Protein AF-D6GSS6-F1 (afdb_monomer_lite)

Organism: Filifactor alocis (strain ATCC 35896 / CCUG 47790 / D40 B5) (NCBI:txid546269)

Foldseek 3Di:
DVLVVLLVVLVVLLVVLVVLLVVLVVLLVVLVVVLVVCVVVVHDNDDPVVVVVNVVSVVSNVVSVVSNVVSVVVNVVD

pLDDT: mean 84.11, std 8.86, range [59.91, 94.06]

Secondary structure (DSSP, 8-state):
-HHHHHHHHHHHHHHHHHHHHHHHHHHHHHHHHHHHHHHHTT-----HHHHHHHHHHHHHHHHHHHHHHHHHHHHHT-

Sequence (78 aa):
MRKIMTKAICIKNITTFSFMTLTSFLVLGVFVVKLIEDIQKGKELFIPGVAVLFAGAIVVMVFSIIQIVKHIRMLTKL

Structure (mmCIF, N/CA/C/O backbone):
data_AF-D6GSS6-F1
#
_entry.id   AF-D6GSS6-F1
#
loop_
_atom_site.group_PDB
_atom_site.id
_atom_site.type_symbol
_atom_site.label_atom_id
_atom_site.label_alt_id
_atom_site.label_comp_id
_atom_site.label_asym_id
_atom_site.label_entity_id
_atom_site.label_seq_id
_atom_site.pdbx_PDB_ins_code
_atom_site.Cartn_x
_atom_site.Cartn_y
_atom_site.Cartn_z
_atom_site.occupancy
_atom_site.B_iso_or_equiv
_atom_site.auth_seq_id
_atom_site.auth_comp_id
_atom_site.auth_asym_id
_atom_site.auth_atom_id
_atom_site.pdbx_PDB_model_num
ATOM 1 N N . MET A 1 1 ? 11.764 6.389 -30.165 1.00 59.97 1 MET A N 1
ATOM 2 C CA . MET A 1 1 ? 10.534 6.935 -29.536 1.00 59.97 1 MET A CA 1
ATOM 3 C C . MET A 1 1 ? 9.816 5.951 -28.610 1.00 59.97 1 MET A C 1
ATOM 5 O O . MET A 1 1 ? 9.622 6.297 -27.453 1.00 59.97 1 MET A O 1
ATOM 9 N N . ARG A 1 2 ? 9.478 4.722 -29.042 1.00 65.00 2 ARG A N 1
ATOM 10 C CA . ARG A 1 2 ? 8.692 3.761 -28.231 1.00 65.00 2 ARG A CA 1
ATOM 11 C C . ARG A 1 2 ? 9.300 3.444 -26.847 1.00 65.00 2 ARG A C 1
ATOM 13 O O . ARG A 1 2 ? 8.587 3.514 -25.857 1.00 65.00 2 ARG A O 1
ATOM 20 N N . LYS A 1 3 ? 10.621 3.216 -26.749 1.00 70.19 3 LYS A N 1
ATOM 21 C CA . LYS A 1 3 ? 11.308 2.960 -25.460 1.00 70.19 3 LYS A CA 1
ATOM 22 C C . LYS A 1 3 ? 11.215 4.123 -24.457 1.00 70.19 3 LYS A C 1
ATOM 24 O O . LYS A 1 3 ? 11.031 3.882 -23.272 1.00 70.19 3 LYS A O 1
ATOM 29 N N . ILE A 1 4 ? 11.319 5.372 -24.921 1.00 74.44 4 ILE A N 1
ATOM 30 C CA . ILE A 1 4 ? 11.259 6.570 -24.060 1.00 74.44 4 ILE A CA 1
ATOM 31 C C . ILE A 1 4 ? 9.848 6.726 -23.482 1.00 74.44 4 ILE A C 1
ATOM 33 O O . ILE A 1 4 ? 9.687 6.931 -22.281 1.00 74.44 4 ILE A O 1
ATOM 37 N N . MET A 1 5 ? 8.826 6.528 -24.320 1.00 76.69 5 MET A N 1
ATOM 38 C CA . MET A 1 5 ? 7.424 6.553 -23.902 1.00 76.69 5 MET A CA 1
ATOM 39 C C . MET A 1 5 ? 7.120 5.465 -22.859 1.00 76.69 5 MET A C 1
ATOM 41 O O . MET A 1 5 ? 6.478 5.743 -21.849 1.00 76.69 5 MET A O 1
ATOM 45 N N . THR A 1 6 ? 7.637 4.243 -23.039 1.00 80.38 6 THR A N 1
ATOM 46 C CA . THR A 1 6 ? 7.455 3.158 -22.059 1.00 80.38 6 THR A CA 1
ATOM 47 C C . THR A 1 6 ? 8.150 3.449 -20.725 1.00 80.38 6 THR A C 1
ATOM 49 O O . THR A 1 6 ? 7.571 3.172 -19.672 1.00 80.38 6 THR A O 1
ATOM 52 N N . LYS A 1 7 ? 9.349 4.055 -20.739 1.00 82.81 7 LYS A N 1
ATOM 53 C CA . LYS A 1 7 ? 10.041 4.479 -19.507 1.00 82.81 7 LYS A CA 1
ATOM 54 C C . LYS A 1 7 ? 9.249 5.556 -18.761 1.00 82.81 7 LYS A C 1
ATOM 56 O O . LYS A 1 7 ? 9.052 5.421 -17.557 1.00 82.81 7 LYS A O 1
ATOM 61 N N . ALA A 1 8 ? 8.718 6.555 -19.468 1.00 85.06 8 ALA A N 1
ATOM 62 C CA . ALA A 1 8 ? 7.888 7.603 -18.869 1.00 85.06 8 ALA A CA 1
ATOM 63 C C . ALA A 1 8 ? 6.612 7.041 -18.211 1.00 85.06 8 ALA A C 1
ATOM 65 O O . ALA A 1 8 ? 6.280 7.420 -17.088 1.00 85.06 8 ALA A O 1
ATOM 66 N N . ILE A 1 9 ? 5.931 6.087 -18.860 1.00 86.31 9 ILE A N 1
ATOM 67 C CA . ILE A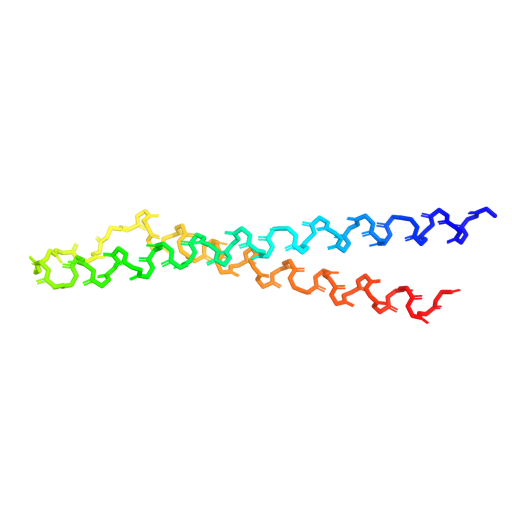 1 9 ? 4.750 5.416 -18.289 1.00 86.31 9 ILE A CA 1
ATOM 68 C C . ILE A 1 9 ? 5.122 4.623 -17.028 1.00 86.31 9 ILE A C 1
ATOM 70 O O . ILE A 1 9 ? 4.403 4.696 -16.032 1.00 86.31 9 ILE A O 1
ATOM 74 N N . CYS A 1 10 ? 6.248 3.900 -17.040 1.00 86.31 10 CYS A N 1
ATOM 75 C CA . CYS A 1 10 ? 6.693 3.146 -15.867 1.00 86.31 10 CYS A CA 1
ATOM 76 C C . CYS A 1 10 ? 7.022 4.057 -14.684 1.00 86.31 10 CYS A C 1
ATOM 78 O O . CYS A 1 10 ? 6.579 3.772 -13.576 1.00 86.31 10 CYS A O 1
ATOM 80 N N . ILE A 1 11 ? 7.738 5.161 -14.918 1.00 89.12 11 ILE A N 1
ATOM 81 C CA . ILE A 1 11 ? 8.063 6.137 -13.869 1.00 89.12 11 ILE A CA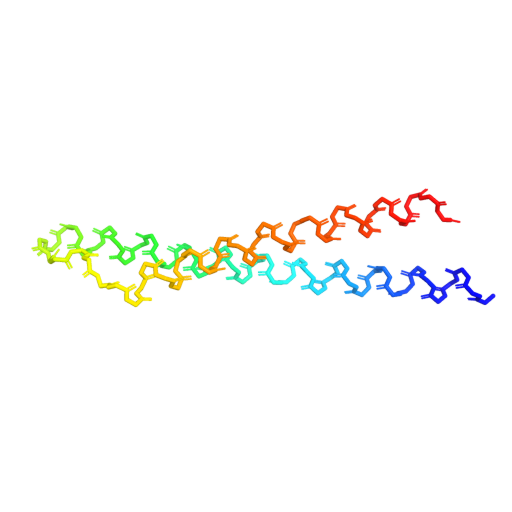 1
ATOM 82 C C . ILE A 1 11 ? 6.781 6.751 -13.304 1.00 89.12 11 ILE A C 1
ATOM 84 O O . ILE A 1 11 ? 6.613 6.770 -12.088 1.00 89.12 11 ILE A O 1
ATOM 88 N N . LYS A 1 12 ? 5.842 7.174 -14.164 1.00 91.94 12 LYS A N 1
ATOM 89 C CA . LYS A 1 12 ? 4.544 7.707 -13.721 1.00 91.94 12 LYS A CA 1
ATOM 90 C C . LYS A 1 12 ? 3.826 6.720 -12.801 1.00 91.94 12 LYS A C 1
ATOM 92 O O . LYS A 1 12 ? 3.402 7.099 -11.716 1.00 91.94 12 LYS A O 1
ATOM 97 N N . ASN A 1 13 ? 3.728 5.458 -13.218 1.00 89.88 13 ASN A N 1
ATOM 98 C CA . ASN A 1 13 ? 3.040 4.430 -12.443 1.00 89.88 13 ASN A CA 1
ATOM 99 C C . ASN A 1 13 ? 3.751 4.147 -11.115 1.00 89.88 13 ASN A C 1
ATOM 101 O O . ASN A 1 13 ? 3.075 4.049 -10.097 1.00 89.88 13 ASN A O 1
ATOM 105 N N . ILE A 1 14 ? 5.088 4.077 -11.091 1.00 91.19 14 ILE A N 1
ATOM 106 C CA . ILE A 1 14 ? 5.848 3.942 -9.837 1.00 91.19 14 ILE A CA 1
ATOM 107 C C . ILE A 1 14 ? 5.501 5.086 -8.891 1.00 91.19 14 ILE A C 1
ATOM 109 O O . ILE A 1 14 ? 5.129 4.827 -7.753 1.00 91.19 14 ILE A O 1
ATOM 113 N N . THR A 1 15 ? 5.555 6.333 -9.361 1.00 91.38 15 THR A N 1
ATOM 114 C CA . THR A 1 15 ? 5.225 7.499 -8.537 1.00 91.38 15 THR A CA 1
ATOM 115 C C . THR A 1 15 ? 3.798 7.411 -8.000 1.00 91.38 15 THR A C 1
ATOM 117 O O . THR A 1 15 ? 3.591 7.553 -6.797 1.00 91.38 15 THR A O 1
ATOM 120 N N . THR A 1 16 ? 2.815 7.111 -8.854 1.00 93.25 16 THR A N 1
ATOM 121 C CA . THR A 1 16 ? 1.411 6.975 -8.443 1.00 93.25 16 THR A CA 1
ATOM 122 C C . THR A 1 16 ? 1.224 5.891 -7.382 1.00 93.25 16 THR A C 1
ATOM 124 O O . THR A 1 16 ? 0.615 6.153 -6.346 1.00 93.25 16 THR A O 1
ATOM 127 N N . PHE A 1 17 ? 1.772 4.692 -7.590 1.00 92.00 17 PHE A N 1
ATOM 128 C CA . PHE A 1 17 ? 1.624 3.605 -6.622 1.00 92.00 17 PHE A CA 1
ATOM 129 C C . PHE A 1 17 ? 2.415 3.857 -5.331 1.00 92.00 17 PHE A C 1
ATOM 131 O O . PHE A 1 17 ? 1.963 3.456 -4.257 1.00 92.00 17 PHE A O 1
ATOM 138 N N . SER A 1 18 ? 3.542 4.572 -5.389 1.00 90.69 18 SER A N 1
ATOM 139 C CA . SER A 1 18 ? 4.267 5.023 -4.193 1.00 90.69 18 SER A CA 1
ATOM 140 C C . SER A 1 18 ? 3.415 5.971 -3.349 1.00 90.69 18 SER A C 1
ATOM 142 O O . SER A 1 18 ? 3.324 5.785 -2.136 1.00 90.69 18 SER A O 1
ATOM 144 N N . PHE A 1 19 ? 2.719 6.926 -3.978 1.00 93.06 19 PHE A N 1
ATOM 145 C CA . PHE A 1 19 ? 1.761 7.786 -3.276 1.00 93.06 19 PHE A CA 1
ATOM 146 C C . PHE A 1 19 ? 0.616 6.978 -2.654 1.00 93.06 19 PHE A C 1
ATOM 148 O O . PHE A 1 19 ? 0.334 7.152 -1.472 1.00 93.06 19 PHE A O 1
ATOM 155 N N . MET A 1 20 ? 0.009 6.041 -3.394 1.00 91.12 20 MET A N 1
ATOM 156 C CA . MET A 1 20 ? -1.056 5.183 -2.848 1.00 91.12 20 MET A CA 1
ATOM 157 C C . MET A 1 20 ? -0.577 4.347 -1.652 1.00 91.12 20 MET A C 1
ATOM 159 O O . MET A 1 20 ? -1.314 4.180 -0.678 1.00 91.12 20 MET A O 1
ATOM 163 N N . THR A 1 21 ? 0.666 3.862 -1.694 1.00 91.19 21 THR A N 1
ATOM 164 C CA . THR A 1 21 ? 1.282 3.113 -0.589 1.00 91.19 21 THR A CA 1
ATOM 165 C C . THR A 1 21 ? 1.455 3.999 0.645 1.00 91.19 21 THR A C 1
ATOM 167 O O . THR A 1 21 ? 1.051 3.602 1.736 1.00 91.19 21 THR A O 1
ATOM 170 N N . LEU A 1 22 ? 1.980 5.219 0.478 1.00 92.31 22 LEU A N 1
ATOM 171 C CA . LEU A 1 22 ? 2.143 6.189 1.568 1.00 92.31 22 LEU A CA 1
ATOM 172 C C . LEU A 1 22 ? 0.801 6.566 2.204 1.00 92.31 22 LEU A C 1
ATOM 174 O O . LEU A 1 22 ? 0.671 6.539 3.426 1.00 92.31 22 LEU A O 1
ATOM 178 N N . THR A 1 23 ? -0.216 6.866 1.393 1.00 90.50 23 THR A N 1
ATOM 179 C CA . THR A 1 23 ? -1.559 7.178 1.900 1.00 90.50 23 THR A CA 1
ATOM 180 C C . THR A 1 23 ? -2.158 5.995 2.656 1.00 90.50 23 THR A C 1
ATOM 182 O O . THR A 1 23 ? -2.718 6.185 3.733 1.00 90.50 23 THR A O 1
ATOM 185 N N . SER A 1 24 ? -1.996 4.770 2.145 1.00 89.69 24 SER A N 1
ATOM 186 C CA . SER A 1 24 ? -2.464 3.562 2.838 1.00 89.69 24 SER A CA 1
ATOM 187 C C . SER A 1 24 ? -1.773 3.396 4.193 1.00 89.69 24 SER A C 1
ATOM 189 O O . SER A 1 24 ? -2.435 3.102 5.184 1.00 89.69 24 SER A O 1
ATOM 191 N N . PHE A 1 25 ? -0.467 3.666 4.266 1.00 90.12 25 PHE A N 1
ATOM 192 C CA . PHE A 1 25 ? 0.292 3.613 5.515 1.00 90.12 25 PHE A CA 1
ATOM 193 C C . PHE A 1 25 ? -0.216 4.631 6.545 1.00 90.12 25 PHE A C 1
ATOM 195 O O . PHE A 1 25 ? -0.396 4.290 7.713 1.00 90.12 25 PHE A O 1
ATOM 202 N N . LEU A 1 26 ? -0.514 5.862 6.112 1.00 89.94 26 LEU A N 1
ATOM 203 C CA . LEU A 1 26 ? -1.097 6.894 6.976 1.00 89.94 26 LEU A CA 1
ATOM 204 C C . LEU A 1 26 ? -2.475 6.483 7.509 1.00 89.94 26 LEU A C 1
ATOM 206 O O . LEU A 1 26 ? -2.731 6.613 8.704 1.00 89.94 26 LEU A O 1
ATOM 210 N N . VAL A 1 27 ? -3.348 5.954 6.647 1.00 87.50 27 VAL A N 1
ATOM 211 C CA . VAL A 1 27 ? -4.692 5.496 7.042 1.00 87.50 27 VAL A CA 1
ATOM 212 C C . VAL A 1 27 ? -4.607 4.350 8.051 1.00 87.50 27 VAL A C 1
ATOM 214 O O . VAL A 1 27 ? -5.295 4.385 9.071 1.00 87.50 27 VAL A O 1
ATOM 217 N N . LEU A 1 28 ? -3.736 3.367 7.804 1.00 89.06 28 LEU A N 1
ATOM 218 C CA . LEU A 1 28 ? -3.501 2.258 8.731 1.00 89.06 28 LEU A CA 1
ATOM 219 C C . LEU A 1 28 ? -2.934 2.757 10.066 1.00 89.06 28 LEU A C 1
ATOM 221 O O . LEU A 1 28 ? -3.384 2.312 11.117 1.00 89.06 28 LEU A O 1
ATOM 225 N N . GLY A 1 29 ? -2.006 3.718 10.040 1.00 86.44 29 GLY A N 1
ATOM 226 C CA . GLY A 1 29 ? -1.449 4.333 11.245 1.00 86.44 29 GLY A CA 1
ATOM 227 C C . GLY A 1 29 ? -2.513 5.032 12.093 1.00 86.44 29 GLY A C 1
ATOM 228 O O . GLY A 1 29 ? -2.627 4.757 13.286 1.00 86.44 29 GLY A O 1
ATOM 229 N N . VAL A 1 30 ? -3.350 5.873 11.475 1.00 86.19 30 VAL A N 1
ATOM 230 C CA . VAL A 1 30 ? -4.476 6.534 12.162 1.00 86.19 30 VAL A CA 1
ATOM 231 C C . VAL A 1 30 ? -5.455 5.508 12.729 1.00 86.19 30 VAL A C 1
ATOM 233 O O . VAL A 1 30 ? -5.948 5.681 13.844 1.00 86.19 30 VAL A O 1
ATOM 236 N N . PHE A 1 31 ? -5.728 4.433 11.988 1.00 84.88 31 PHE A N 1
ATOM 237 C CA . PHE A 1 31 ? -6.595 3.365 12.468 1.00 84.88 31 PHE A CA 1
ATOM 238 C C . PHE A 1 31 ? -6.020 2.674 13.710 1.00 84.88 31 PHE A C 1
ATOM 240 O O . PHE A 1 31 ? -6.739 2.518 14.691 1.00 84.88 31 PHE A O 1
ATOM 247 N N . VAL A 1 32 ? -4.732 2.319 13.707 1.00 84.94 32 VAL A N 1
ATOM 248 C CA . VAL A 1 32 ? -4.070 1.694 14.864 1.00 84.94 32 VAL A CA 1
ATOM 249 C C . VAL A 1 32 ? -4.107 2.610 16.089 1.00 84.94 32 VAL A C 1
ATOM 251 O O . VAL A 1 32 ? -4.411 2.140 17.182 1.00 84.94 32 VAL A O 1
ATOM 254 N N . VAL A 1 33 ? -3.862 3.913 15.920 1.00 86.94 33 VAL A N 1
ATOM 255 C CA . VAL A 1 33 ? -3.946 4.883 17.028 1.00 86.94 33 VAL A CA 1
ATOM 256 C C . VAL A 1 33 ? -5.356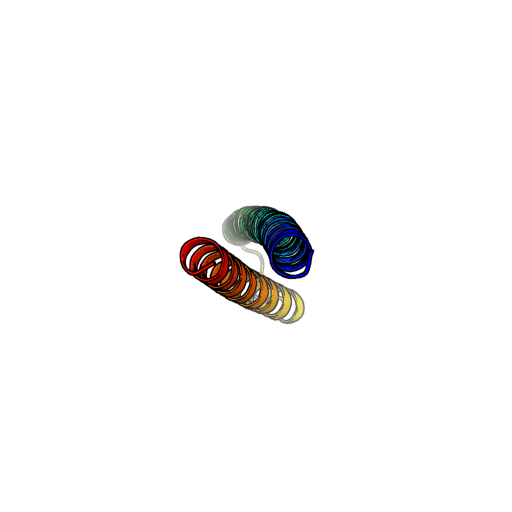 4.918 17.619 1.00 86.94 33 VAL A C 1
ATOM 258 O O . VAL A 1 33 ? -5.512 4.795 18.832 1.00 86.94 33 VAL A O 1
ATOM 261 N N . LYS A 1 34 ? -6.390 5.009 16.772 1.00 83.00 34 LYS A N 1
ATOM 262 C CA . LYS A 1 34 ? -7.787 4.980 17.233 1.00 83.00 34 LYS A CA 1
ATOM 263 C C . LYS A 1 34 ? -8.151 3.663 17.913 1.00 83.00 34 LYS A C 1
ATOM 265 O O . LYS A 1 34 ? -8.816 3.684 18.940 1.00 83.00 34 LYS A O 1
ATOM 270 N N . LEU A 1 35 ? -7.671 2.539 17.383 1.00 81.31 35 LEU A N 1
ATOM 271 C CA . LEU A 1 35 ? -7.878 1.224 17.981 1.00 81.31 35 LEU A CA 1
ATOM 272 C C . LEU A 1 35 ? -7.312 1.176 19.405 1.00 81.31 35 LEU A C 1
ATOM 274 O O . LEU A 1 35 ? -7.995 0.730 20.319 1.00 81.31 35 LEU A O 1
ATOM 278 N N . ILE A 1 36 ? -6.088 1.671 19.607 1.00 84.25 36 ILE A N 1
ATOM 279 C CA . ILE A 1 36 ? -5.454 1.725 20.930 1.00 84.25 36 ILE A CA 1
ATOM 280 C C . ILE A 1 36 ? -6.265 2.608 21.886 1.00 84.25 36 ILE A C 1
ATOM 282 O O . ILE A 1 36 ? -6.510 2.203 23.022 1.00 84.25 36 ILE A O 1
ATOM 286 N N . GLU A 1 37 ? -6.713 3.783 21.436 1.00 84.88 37 GLU A N 1
ATOM 287 C CA . GLU A 1 37 ? -7.554 4.666 22.252 1.00 84.88 37 GLU A CA 1
ATOM 288 C C . GLU A 1 37 ? -8.882 4.015 22.657 1.00 84.88 37 GLU A C 1
ATOM 290 O O . GLU A 1 37 ? -9.315 4.164 23.802 1.00 84.88 37 GLU A O 1
ATOM 295 N N . ASP A 1 38 ? -9.539 3.309 21.737 1.00 81.06 38 ASP A N 1
ATOM 296 C CA . ASP A 1 38 ? -10.826 2.664 22.000 1.00 81.06 38 ASP A CA 1
ATOM 297 C C . ASP A 1 38 ? -10.673 1.459 22.946 1.00 81.06 38 ASP A C 1
ATOM 299 O O . ASP A 1 38 ? -11.493 1.308 23.857 1.00 81.06 38 ASP A O 1
ATOM 303 N N . ILE A 1 39 ? -9.581 0.682 22.825 1.00 81.06 39 ILE A N 1
ATOM 304 C CA . ILE A 1 39 ? -9.211 -0.368 23.797 1.00 81.06 39 ILE A CA 1
ATOM 305 C C . ILE A 1 39 ? -9.021 0.248 25.189 1.00 81.06 39 ILE A C 1
ATOM 307 O O . ILE A 1 39 ? -9.577 -0.251 26.166 1.00 81.06 39 ILE A O 1
ATOM 311 N N . GLN A 1 40 ? -8.255 1.339 25.293 1.00 83.62 40 GLN A N 1
ATOM 312 C CA . GLN A 1 40 ? -7.976 2.000 26.575 1.00 83.62 40 GLN A CA 1
ATOM 313 C C . GLN A 1 40 ? -9.236 2.566 27.240 1.00 83.62 40 GLN A C 1
ATOM 315 O O . GLN A 1 40 ? -9.338 2.571 28.465 1.00 83.62 40 GLN A O 1
ATOM 320 N N . LYS A 1 41 ? -10.203 3.032 26.444 1.00 84.06 41 LYS A N 1
ATOM 321 C CA . LYS A 1 41 ? -11.482 3.580 26.922 1.00 84.06 41 LYS A CA 1
ATOM 322 C C . LYS A 1 41 ? -12.523 2.493 27.232 1.00 84.06 41 LYS A C 1
ATOM 324 O O . LYS A 1 41 ? -13.634 2.841 27.625 1.00 84.06 41 LYS A O 1
ATOM 329 N N . GLY A 1 42 ? -12.193 1.209 27.051 1.00 73.44 42 GLY A N 1
ATOM 330 C CA . GLY A 1 42 ? -13.107 0.087 27.292 1.00 73.44 42 GLY A CA 1
ATOM 331 C C . GLY A 1 42 ? -14.319 0.073 26.356 1.00 73.44 42 GLY A C 1
ATOM 332 O O . GLY A 1 42 ? -15.367 -0.456 26.722 1.00 73.44 42 GLY A O 1
ATOM 333 N N . LYS A 1 43 ? -14.207 0.693 25.175 1.00 71.12 43 LYS A N 1
ATOM 334 C CA . LYS A 1 43 ? -15.285 0.726 24.181 1.00 71.12 43 LYS A CA 1
ATOM 335 C C . LYS A 1 43 ? -15.284 -0.556 23.353 1.00 71.12 43 LYS A C 1
ATOM 337 O O . LYS A 1 43 ? -14.235 -1.144 23.101 1.00 71.12 43 LYS A O 1
ATOM 342 N N . GLU A 1 44 ? -16.465 -0.975 22.902 1.00 66.44 44 GLU A N 1
ATOM 343 C CA . GLU A 1 44 ? -16.588 -2.101 21.976 1.00 66.44 44 GLU A CA 1
ATOM 344 C C . GLU A 1 44 ? -15.803 -1.820 20.690 1.00 66.44 44 GLU A C 1
ATOM 346 O O . GLU A 1 44 ? -16.049 -0.852 19.971 1.00 66.44 44 GLU A O 1
ATOM 351 N N . LEU A 1 45 ? -14.831 -2.688 20.418 1.00 62.53 45 LEU A N 1
ATOM 352 C CA . LEU A 1 45 ? -13.816 -2.494 19.386 1.00 62.53 45 LEU A CA 1
ATOM 353 C C . LEU A 1 45 ? -14.299 -2.834 17.968 1.00 62.53 45 LEU A C 1
ATOM 355 O O . LEU A 1 45 ? -13.597 -2.609 16.982 1.00 62.53 45 LEU A O 1
ATOM 359 N N . PHE A 1 46 ? -15.485 -3.429 17.857 1.00 59.91 46 PHE A N 1
ATOM 360 C CA . PHE A 1 46 ? -15.920 -4.115 16.651 1.00 59.91 46 PHE A CA 1
ATOM 361 C C . PHE A 1 46 ? -16.971 -3.302 15.898 1.00 59.91 46 PHE A C 1
ATOM 363 O O . PHE A 1 46 ? -18.168 -3.554 15.992 1.00 59.91 46 PHE A O 1
ATOM 370 N N . ILE A 1 47 ? -16.512 -2.331 15.106 1.00 69.38 47 ILE A N 1
ATOM 371 C CA . ILE A 1 47 ? -17.358 -1.656 14.116 1.00 69.38 47 ILE A CA 1
ATOM 372 C C . ILE A 1 47 ? -17.121 -2.350 12.764 1.00 69.38 47 ILE A C 1
ATOM 374 O O . ILE A 1 47 ? -16.064 -2.139 12.159 1.00 69.38 47 ILE A O 1
ATOM 378 N N . PRO A 1 48 ? -18.070 -3.161 12.249 1.00 68.19 48 PRO A N 1
ATOM 379 C CA . PRO A 1 48 ? -17.867 -3.982 11.048 1.00 68.19 48 PRO A CA 1
ATOM 380 C C . PRO A 1 48 ? -17.410 -3.174 9.828 1.00 68.19 48 PRO A C 1
ATOM 382 O O . PRO A 1 48 ? -16.536 -3.608 9.080 1.00 68.19 48 PRO A O 1
ATOM 385 N N . GLY A 1 49 ? -17.934 -1.955 9.661 1.00 71.44 49 GLY A N 1
ATOM 386 C CA . GLY A 1 49 ? -17.528 -1.057 8.578 1.00 71.44 49 GLY A CA 1
ATOM 387 C C . GLY A 1 49 ? -16.056 -0.642 8.647 1.00 71.44 49 GLY A C 1
ATOM 388 O O . GLY A 1 49 ? -15.410 -0.490 7.614 1.00 71.44 49 GLY A O 1
ATOM 389 N N . VAL A 1 50 ? -15.487 -0.518 9.847 1.00 74.88 50 VAL A N 1
ATOM 390 C CA . VAL A 1 50 ? -14.093 -0.094 10.016 1.00 74.88 50 VAL A CA 1
ATOM 391 C C . VAL A 1 50 ? -13.129 -1.257 9.772 1.00 74.88 50 VAL A C 1
ATOM 393 O O . VAL A 1 50 ? -12.103 -1.067 9.123 1.00 74.88 50 VAL A O 1
ATOM 396 N N . ALA A 1 51 ? -13.489 -2.475 10.185 1.00 78.38 51 ALA A N 1
ATOM 397 C CA . ALA A 1 51 ? -12.716 -3.677 9.865 1.00 78.38 51 ALA A CA 1
ATOM 398 C C . ALA A 1 51 ? -12.615 -3.909 8.344 1.00 78.38 51 ALA A C 1
ATOM 400 O O . ALA A 1 51 ? -11.544 -4.243 7.833 1.00 78.38 51 ALA A O 1
ATOM 401 N N . VAL A 1 52 ? -13.703 -3.663 7.606 1.00 82.94 52 VAL A N 1
ATOM 402 C CA . VAL A 1 52 ? -13.714 -3.744 6.135 1.00 82.94 52 VAL A CA 1
ATOM 403 C C . VAL A 1 52 ? -12.814 -2.677 5.509 1.00 82.94 52 VAL A C 1
ATOM 405 O O . VAL A 1 52 ? -12.035 -2.990 4.609 1.00 82.94 52 VAL A O 1
ATOM 408 N N . LEU A 1 53 ? -12.863 -1.433 5.999 1.00 82.31 53 LEU A N 1
ATOM 409 C CA . LEU A 1 53 ? -11.981 -0.360 5.521 1.00 82.31 53 LEU A CA 1
ATOM 410 C C . LEU A 1 53 ? -10.503 -0.659 5.804 1.00 82.31 53 LEU A C 1
ATOM 412 O O . LEU A 1 53 ? -9.654 -0.415 4.947 1.00 82.31 53 LEU A O 1
ATOM 416 N N . PHE A 1 54 ? -10.199 -1.235 6.968 1.00 84.81 54 PHE A N 1
ATOM 417 C CA . PHE A 1 54 ? -8.851 -1.664 7.331 1.00 84.81 54 PHE A CA 1
ATOM 418 C C . PHE A 1 54 ? -8.337 -2.765 6.397 1.00 84.81 54 PHE A C 1
ATOM 420 O O . PHE A 1 54 ? -7.254 -2.637 5.823 1.00 84.81 54 PHE A O 1
ATOM 427 N N . ALA A 1 55 ? -9.140 -3.808 6.169 1.00 87.94 55 ALA A N 1
ATOM 428 C CA . ALA A 1 55 ? -8.807 -4.867 5.221 1.00 87.94 55 ALA A CA 1
ATOM 429 C C . ALA A 1 55 ? -8.610 -4.311 3.798 1.00 87.94 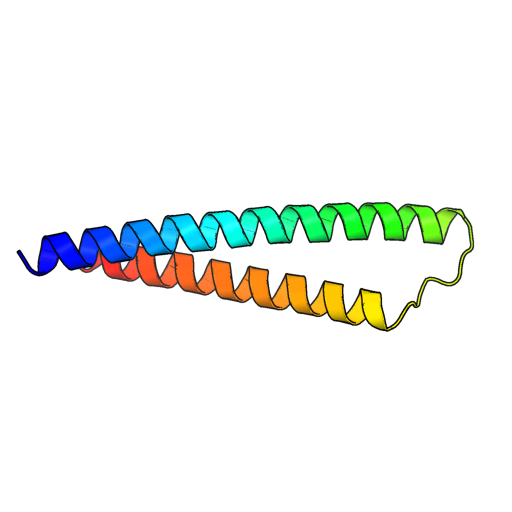55 ALA A C 1
ATOM 431 O O . ALA A 1 55 ? -7.636 -4.654 3.127 1.00 87.94 55 ALA A O 1
ATOM 432 N N . GLY A 1 56 ? -9.478 -3.394 3.361 1.00 89.00 56 GLY A N 1
ATOM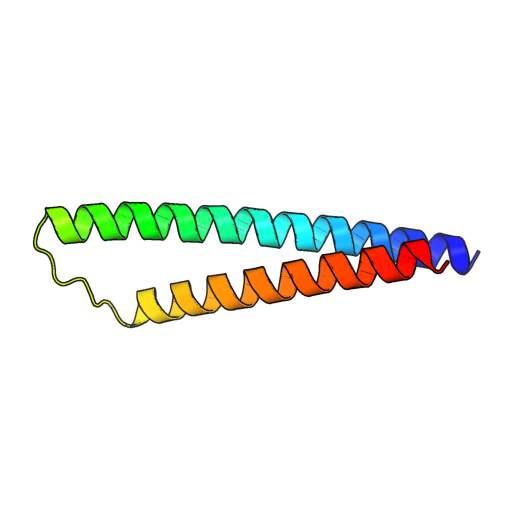 433 C CA . GLY A 1 56 ? -9.356 -2.708 2.076 1.00 89.00 56 GLY A CA 1
ATOM 434 C C . GLY A 1 56 ? -8.048 -1.924 1.945 1.00 89.00 56 GLY A C 1
ATOM 435 O O . GLY A 1 56 ? -7.351 -2.059 0.939 1.00 89.00 56 GLY A O 1
ATOM 436 N N . ALA A 1 57 ? -7.665 -1.165 2.975 1.00 88.75 57 ALA A N 1
ATOM 437 C CA . ALA A 1 57 ? -6.406 -0.421 2.999 1.00 88.75 57 ALA A CA 1
ATOM 438 C C . ALA A 1 57 ? -5.180 -1.349 2.904 1.00 88.75 57 ALA A C 1
ATOM 440 O O . ALA A 1 57 ? -4.242 -1.044 2.165 1.00 88.75 57 ALA A O 1
ATOM 441 N N . ILE A 1 58 ? -5.205 -2.512 3.568 1.00 92.00 58 ILE A N 1
ATOM 442 C CA . ILE A 1 58 ? -4.145 -3.526 3.440 1.00 92.00 58 ILE A CA 1
ATOM 443 C C . ILE A 1 58 ? -4.066 -4.053 2.004 1.00 92.00 58 ILE A C 1
ATOM 445 O O . ILE A 1 58 ? -2.977 -4.107 1.430 1.00 92.00 58 ILE A O 1
ATOM 449 N N . VAL A 1 59 ? -5.202 -4.414 1.399 1.00 93.50 59 VAL A N 1
ATOM 450 C CA . VAL A 1 59 ? -5.239 -4.935 0.023 1.00 93.50 59 VAL A CA 1
ATOM 451 C C . VAL A 1 59 ? -4.694 -3.903 -0.967 1.00 93.50 59 VAL A C 1
ATOM 453 O O . VAL A 1 59 ? -3.859 -4.241 -1.809 1.00 93.50 59 VAL A O 1
ATOM 456 N N . VAL A 1 60 ? -5.104 -2.637 -0.841 1.00 91.75 60 VAL A N 1
ATOM 457 C CA . VAL A 1 60 ? -4.615 -1.535 -1.685 1.00 91.75 60 VAL A CA 1
ATOM 458 C C . VAL A 1 60 ? -3.113 -1.321 -1.500 1.00 91.75 60 VAL A C 1
ATOM 460 O O . VAL A 1 60 ? -2.399 -1.140 -2.490 1.00 91.75 60 VAL A O 1
ATOM 463 N N . MET A 1 61 ? -2.613 -1.391 -0.265 1.00 92.25 61 MET A N 1
ATOM 464 C CA . MET A 1 61 ? -1.188 -1.258 0.030 1.00 92.25 61 MET A CA 1
ATOM 465 C C . MET A 1 61 ? -0.370 -2.375 -0.628 1.00 92.25 61 MET A C 1
ATOM 467 O O . MET A 1 61 ? 0.576 -2.095 -1.366 1.00 92.25 61 MET A O 1
ATOM 471 N N . VAL A 1 62 ? -0.756 -3.637 -0.419 1.00 93.50 62 VAL A N 1
ATOM 472 C CA . VAL A 1 62 ? -0.063 -4.801 -0.995 1.00 93.50 62 VAL A CA 1
ATOM 473 C C . VAL A 1 62 ? -0.092 -4.744 -2.521 1.00 93.50 62 VAL A C 1
ATOM 475 O O . VAL A 1 62 ? 0.945 -4.912 -3.167 1.00 93.50 62 VAL A O 1
ATOM 478 N N . PHE A 1 63 ? -1.250 -4.440 -3.110 1.00 94.00 63 PHE A N 1
ATOM 479 C CA . PHE A 1 63 ? -1.379 -4.276 -4.556 1.00 94.00 63 PHE A CA 1
ATOM 480 C C . PHE A 1 63 ? -0.462 -3.169 -5.091 1.00 94.00 63 PHE A C 1
ATOM 482 O O . PHE A 1 63 ? 0.241 -3.378 -6.082 1.00 94.00 63 PHE A O 1
ATOM 489 N N . SER A 1 64 ? -0.418 -2.018 -4.417 1.00 90.50 64 SER A N 1
ATOM 490 C CA . SER A 1 64 ? 0.429 -0.889 -4.812 1.00 90.50 64 SER A CA 1
ATOM 491 C C . SER A 1 64 ? 1.912 -1.263 -4.785 1.00 90.50 64 SER A C 1
ATOM 493 O O . SER A 1 64 ? 2.617 -1.025 -5.767 1.00 90.50 64 SER A O 1
ATOM 495 N N . ILE A 1 65 ? 2.376 -1.950 -3.736 1.00 92.38 65 ILE A N 1
ATOM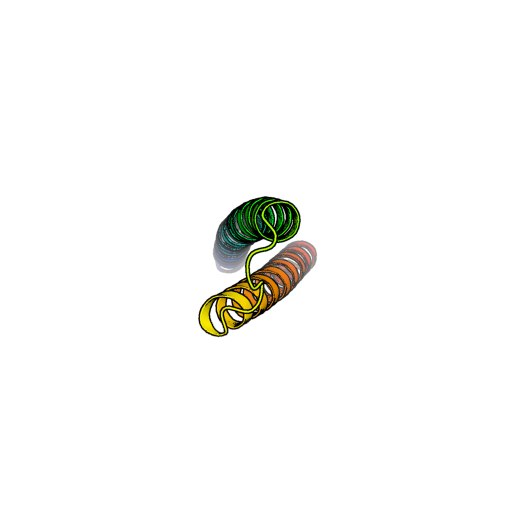 496 C CA . ILE A 1 65 ? 3.762 -2.435 -3.632 1.00 92.38 65 ILE A CA 1
ATOM 497 C C . ILE A 1 65 ? 4.093 -3.411 -4.770 1.00 92.38 65 ILE A C 1
ATOM 499 O O . ILE A 1 65 ? 5.132 -3.269 -5.424 1.00 92.38 65 ILE A O 1
ATOM 503 N N . ILE A 1 66 ? 3.205 -4.366 -5.067 1.00 94.06 66 ILE A N 1
ATOM 504 C CA . ILE A 1 66 ? 3.394 -5.312 -6.179 1.00 94.06 66 ILE A CA 1
ATOM 505 C C . ILE A 1 66 ? 3.546 -4.559 -7.508 1.00 94.06 66 ILE A C 1
ATOM 507 O O . ILE A 1 66 ? 4.427 -4.886 -8.311 1.00 94.06 66 ILE A O 1
ATOM 511 N N . GLN A 1 67 ? 2.724 -3.533 -7.743 1.00 91.12 67 GLN A N 1
ATOM 512 C CA . GLN A 1 67 ? 2.800 -2.730 -8.961 1.00 91.12 67 GLN A CA 1
ATOM 513 C C . GLN A 1 67 ? 4.094 -1.916 -9.043 1.00 91.12 67 GLN A C 1
ATOM 515 O O . GLN A 1 67 ? 4.687 -1.861 -10.124 1.00 91.12 67 GLN A O 1
ATOM 520 N N . ILE A 1 68 ? 4.571 -1.342 -7.934 1.00 91.50 68 ILE A N 1
ATOM 521 C CA . ILE A 1 68 ? 5.871 -0.652 -7.876 1.00 91.50 68 ILE A CA 1
ATOM 522 C C . ILE A 1 68 ? 6.983 -1.615 -8.296 1.00 91.50 68 ILE A C 1
ATOM 524 O O . ILE A 1 68 ? 7.716 -1.336 -9.247 1.00 91.50 68 ILE A O 1
ATOM 528 N N . VAL A 1 69 ? 7.064 -2.788 -7.659 1.00 91.94 69 VAL A N 1
ATOM 529 C CA . VAL A 1 69 ? 8.089 -3.801 -7.963 1.00 91.94 69 VAL A CA 1
ATOM 530 C C . VAL A 1 69 ? 8.007 -4.247 -9.424 1.00 91.94 69 VAL A C 1
ATOM 532 O O . VAL A 1 69 ? 9.035 -4.366 -10.097 1.00 91.94 69 VAL A O 1
ATOM 535 N N . LYS A 1 70 ? 6.795 -4.460 -9.950 1.00 91.44 70 LYS A N 1
ATOM 536 C CA . LYS A 1 70 ? 6.580 -4.821 -11.357 1.00 91.44 70 LYS A CA 1
ATOM 537 C C . LYS A 1 70 ? 7.130 -3.755 -12.305 1.00 91.44 70 LYS A C 1
ATOM 539 O O . LYS A 1 70 ? 7.854 -4.100 -13.238 1.00 91.44 70 LYS A O 1
ATOM 544 N N . HIS A 1 71 ? 6.818 -2.481 -12.079 1.00 88.44 71 HIS A N 1
ATOM 545 C CA . HIS A 1 71 ? 7.261 -1.395 -12.958 1.00 88.44 71 HIS A CA 1
ATOM 546 C C . HIS A 1 71 ? 8.762 -1.109 -12.829 1.00 88.44 71 HIS A C 1
ATOM 548 O O . HIS A 1 71 ? 9.398 -0.826 -13.845 1.00 88.44 71 HIS A O 1
ATOM 554 N N . ILE A 1 72 ? 9.353 -1.276 -11.640 1.00 88.12 72 ILE A N 1
ATOM 555 C CA . ILE A 1 72 ? 10.813 -1.228 -11.455 1.00 88.12 72 ILE A CA 1
ATOM 556 C C . ILE A 1 72 ? 11.480 -2.335 -12.280 1.00 88.12 72 ILE A C 1
ATOM 558 O O . ILE A 1 72 ? 12.371 -2.052 -13.078 1.00 88.12 72 ILE A O 1
ATOM 562 N N . ARG A 1 73 ? 11.003 -3.584 -12.173 1.00 88.75 73 ARG A N 1
ATOM 563 C CA . ARG A 1 73 ? 11.533 -4.707 -12.970 1.00 88.75 73 ARG A CA 1
ATOM 564 C C . ARG A 1 73 ? 11.395 -4.475 -14.473 1.00 88.75 73 ARG A C 1
ATOM 566 O O . ARG A 1 73 ? 12.291 -4.854 -15.223 1.00 88.75 73 ARG A O 1
ATOM 573 N N . MET A 1 74 ? 10.286 -3.882 -14.923 1.00 85.88 74 MET A N 1
ATOM 574 C CA . MET A 1 74 ? 10.111 -3.531 -16.336 1.00 85.88 74 MET A CA 1
ATOM 575 C C . MET A 1 74 ? 11.129 -2.481 -16.784 1.00 85.88 74 MET A C 1
ATOM 577 O O . MET A 1 74 ? 11.693 -2.647 -17.856 1.00 85.88 74 MET A O 1
ATOM 581 N N . LEU A 1 75 ? 11.415 -1.463 -15.964 1.00 85.00 75 LEU A N 1
ATOM 582 C CA . LEU A 1 75 ? 12.446 -0.453 -16.238 1.00 85.00 75 LEU A CA 1
ATOM 583 C C . LEU A 1 75 ? 13.857 -1.047 -16.322 1.00 85.00 75 LEU A C 1
ATOM 585 O O . LEU A 1 75 ? 14.604 -0.676 -17.222 1.00 85.00 75 LEU A O 1
ATOM 589 N N . THR A 1 76 ? 14.213 -1.976 -15.430 1.00 78.81 76 THR A N 1
ATOM 590 C CA . THR A 1 76 ? 15.530 -2.640 -15.442 1.00 78.81 76 THR A CA 1
ATOM 591 C C . THR A 1 76 ? 15.745 -3.501 -16.691 1.00 78.81 76 THR A C 1
ATOM 593 O O . THR A 1 76 ? 16.877 -3.669 -17.131 1.00 78.81 76 THR A O 1
ATOM 596 N N . LYS A 1 77 ? 14.673 -4.042 -17.285 1.00 77.06 77 LYS A N 1
ATOM 597 C CA . LYS A 1 77 ? 14.732 -4.894 -18.487 1.00 77.06 77 LYS A CA 1
ATOM 598 C C . LYS A 1 77 ? 14.732 -4.117 -19.823 1.00 77.06 77 LYS A C 1
ATOM 600 O O . LYS A 1 77 ? 14.717 -4.761 -20.870 1.00 77.06 77 LYS A O 1
ATOM 605 N N . LEU A 1 78 ? 14.695 -2.775 -19.812 1.00 63.09 78 LEU A N 1
ATOM 606 C CA . LEU A 1 78 ? 14.332 -1.912 -20.962 1.00 63.09 78 LEU A CA 1
ATOM 607 C C . LEU A 1 78 ? 15.477 -1.059 -21.542 1.00 63.09 78 LEU A C 1
ATOM 609 O O . LEU A 1 78 ? 15.672 -1.111 -22.788 1.00 63.09 78 LEU A O 1
#

Radius of gyration: 17.69 Å; chains: 1; bounding box: 33×13×57 Å